Protein AF-A0A0B0EJQ5-F1 (afdb_monomer_lite)

Foldseek 3Di:
DDDPPPVVDDDDVCCCAVAQQDCPPPNNVVNNVVCCVPPVDHNDDD

pLDDT: mean 90.43, std 8.4, range [54.06, 96.75]

Organism: NCBI:txid237368

Sequence (46 aa):
MKIPNAEYAVVDIRKLCDYCLSSIHDEGKHKARLFKSTLGITREKH

InterPro domains:
  IPR049250 Domain of unknown function DUF6883 [PF21814] (2-45)

Secondary structure (DSSP, 8-state):
-PPTTGGG----HHIIIIIIT-SSSTTTHHHHHHHHHHH-------

Radius of gyration: 11.8 Å; chains: 1; bounding box: 22×18×36 Å

Structure (mmCIF, N/CA/C/O backbone):
data_AF-A0A0B0EJQ5-F1
#
_entry.id   AF-A0A0B0EJQ5-F1
#
loop_
_atom_site.group_PDB
_atom_site.id
_atom_site.type_symbol
_atom_site.label_atom_id
_atom_site.label_alt_id
_atom_site.label_comp_id
_atom_site.label_asym_id
_atom_site.label_entity_id
_atom_s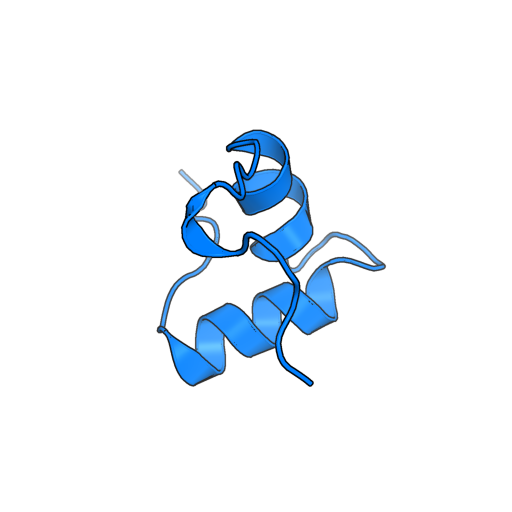ite.label_seq_id
_atom_site.pdbx_PDB_ins_code
_atom_site.Cartn_x
_atom_site.Cartn_y
_atom_site.Cartn_z
_atom_site.occupancy
_atom_site.B_iso_or_equiv
_atom_site.auth_seq_id
_atom_site.auth_comp_id
_atom_site.auth_asym_id
_atom_site.auth_atom_id
_atom_site.pdbx_PDB_model_num
ATOM 1 N N . MET A 1 1 ? 2.702 -3.275 17.367 1.00 82.44 1 MET A N 1
ATOM 2 C CA . MET A 1 1 ? 1.978 -2.141 17.985 1.00 82.44 1 MET A CA 1
ATOM 3 C C . MET A 1 1 ? 0.546 -2.155 17.474 1.00 82.44 1 MET A C 1
ATOM 5 O O . MET A 1 1 ? 0.368 -2.390 16.285 1.00 82.44 1 MET A O 1
ATOM 9 N N . LYS A 1 2 ? -0.457 -1.972 18.341 1.00 87.44 2 LYS A N 1
ATOM 10 C CA . LYS A 1 2 ? -1.857 -1.8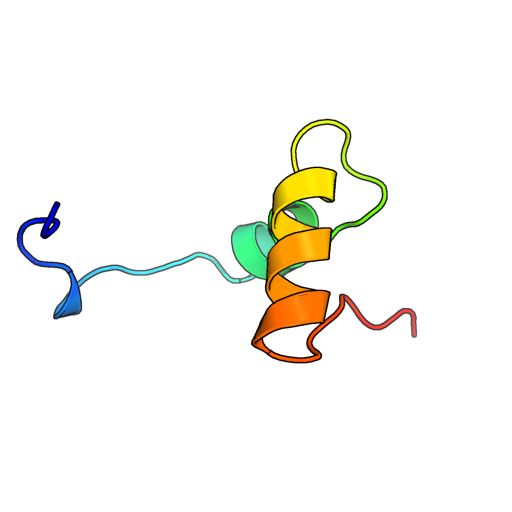07 17.915 1.00 87.44 2 LYS A CA 1
ATOM 11 C C . LYS A 1 2 ? -2.099 -0.324 17.624 1.00 87.44 2 LYS A C 1
ATOM 13 O O . LYS A 1 2 ? -1.720 0.509 18.443 1.00 87.44 2 LYS A O 1
ATOM 18 N N . ILE A 1 3 ? -2.666 -0.007 16.462 1.00 89.06 3 ILE A N 1
ATOM 19 C CA . ILE A 1 3 ? -3.048 1.366 16.108 1.00 89.06 3 ILE A CA 1
ATOM 20 C C . ILE A 1 3 ? -4.426 1.637 16.734 1.00 89.06 3 ILE A C 1
ATOM 22 O O . ILE A 1 3 ? -5.311 0.793 16.574 1.00 89.06 3 ILE A O 1
ATOM 26 N N . PRO A 1 4 ? -4.624 2.750 17.464 1.00 95.50 4 PRO A N 1
ATOM 27 C CA . PRO A 1 4 ? -5.944 3.123 17.969 1.00 95.50 4 PRO A CA 1
ATOM 28 C C . PRO A 1 4 ? -6.962 3.258 16.830 1.00 95.50 4 PRO A C 1
ATOM 30 O O . PRO A 1 4 ? -6.621 3.785 15.773 1.00 95.50 4 PRO A O 1
ATOM 33 N N . ASN A 1 5 ? -8.207 2.830 17.061 1.00 95.12 5 ASN A N 1
ATOM 34 C CA . ASN A 1 5 ? -9.322 2.979 16.117 1.00 95.12 5 ASN A CA 1
ATOM 35 C C . ASN A 1 5 ? -9.080 2.342 14.729 1.00 95.12 5 ASN A C 1
ATOM 37 O O . ASN A 1 5 ? -9.561 2.850 13.715 1.00 95.12 5 ASN A O 1
ATOM 41 N N . ALA A 1 6 ? -8.295 1.259 14.654 1.00 93.62 6 ALA A N 1
ATOM 42 C CA . ALA A 1 6 ? -7.925 0.624 13.387 1.00 93.62 6 ALA A CA 1
ATOM 43 C C . ALA A 1 6 ? -9.135 0.096 12.598 1.00 93.62 6 ALA A C 1
ATOM 45 O O . ALA A 1 6 ? -9.066 0.025 11.372 1.00 93.62 6 ALA A O 1
ATOM 46 N N . GLU A 1 7 ? -10.242 -0.231 13.269 1.00 94.81 7 GLU A N 1
ATOM 47 C CA . GLU A 1 7 ? -11.481 -0.646 12.598 1.00 94.81 7 GLU A CA 1
ATOM 48 C C . GLU A 1 7 ? -12.161 0.496 11.826 1.00 94.81 7 GLU A C 1
ATOM 50 O O . GLU A 1 7 ? -12.925 0.235 10.901 1.00 94.81 7 GLU A O 1
ATOM 55 N N . TYR A 1 8 ? -11.842 1.752 12.151 1.00 95.69 8 TYR A N 1
ATOM 56 C CA . TYR A 1 8 ? -12.349 2.939 11.456 1.00 95.69 8 TYR A CA 1
ATOM 57 C C . TYR A 1 8 ? -11.386 3.459 10.379 1.00 95.69 8 TYR A C 1
ATOM 59 O O . TYR A 1 8 ? -11.638 4.499 9.767 1.00 95.69 8 TYR A O 1
ATOM 67 N N . ALA A 1 9 ? -10.258 2.779 10.151 1.00 92.81 9 ALA A N 1
ATOM 68 C CA . ALA A 1 9 ? -9.267 3.220 9.182 1.00 92.81 9 ALA A CA 1
ATOM 69 C C . ALA A 1 9 ? -9.800 3.079 7.749 1.00 92.81 9 ALA A C 1
ATOM 71 O O . ALA A 1 9 ? -10.153 1.991 7.299 1.00 92.81 9 ALA A O 1
ATOM 72 N N . VAL A 1 10 ? -9.782 4.183 7.003 1.00 93.69 10 VAL A N 1
ATOM 73 C CA . VAL A 1 10 ? -10.145 4.205 5.583 1.00 93.69 10 VAL A CA 1
ATOM 74 C C . VAL A 1 10 ? -8.888 4.402 4.746 1.00 93.69 10 VAL A C 1
ATOM 76 O O . VAL A 1 10 ? -8.097 5.316 4.986 1.00 93.69 10 VAL A O 1
ATOM 79 N N . VAL A 1 11 ? -8.702 3.546 3.742 1.00 91.00 11 VAL A N 1
ATOM 80 C CA . VAL A 1 11 ? -7.628 3.673 2.752 1.00 91.00 11 VAL A CA 1
ATOM 81 C C . VAL A 1 11 ? -8.244 4.084 1.421 1.00 91.00 11 VAL A C 1
ATOM 83 O O . VAL A 1 11 ? -9.078 3.367 0.878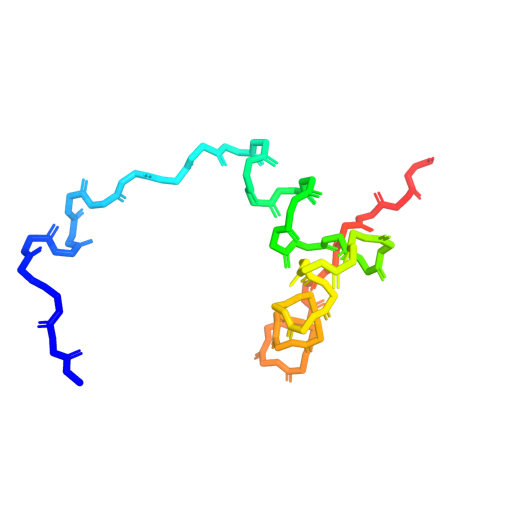 1.00 91.00 11 VAL A O 1
ATOM 86 N N . ASP A 1 12 ? -7.817 5.230 0.886 1.00 95.25 12 ASP A N 1
ATOM 87 C CA . ASP A 1 12 ? -8.188 5.655 -0.467 1.00 95.25 12 ASP A CA 1
ATOM 88 C C . ASP A 1 12 ? -7.717 4.606 -1.486 1.00 95.25 12 ASP A C 1
ATOM 90 O O . ASP A 1 12 ? -6.558 4.174 -1.463 1.00 95.25 12 ASP A O 1
ATOM 94 N N . ILE A 1 13 ? -8.608 4.215 -2.399 1.00 92.56 13 ILE A N 1
ATOM 95 C CA . ILE A 1 13 ? -8.324 3.197 -3.413 1.00 92.56 13 ILE A CA 1
ATOM 96 C C . ILE A 1 13 ? -7.117 3.559 -4.289 1.00 92.56 13 ILE A C 1
ATOM 98 O O . ILE A 1 13 ? -6.329 2.683 -4.638 1.00 92.56 13 ILE A O 1
ATOM 102 N N . ARG A 1 14 ? -6.889 4.846 -4.572 1.00 92.56 14 ARG A N 1
ATOM 103 C CA . ARG A 1 14 ? -5.721 5.325 -5.327 1.00 92.56 14 ARG A CA 1
ATOM 104 C C . ARG A 1 14 ? -4.436 5.102 -4.547 1.00 92.56 14 ARG A C 1
ATOM 106 O O . ARG A 1 14 ? -3.440 4.673 -5.110 1.00 92.56 14 ARG A O 1
ATOM 113 N N . LYS A 1 15 ? -4.448 5.307 -3.227 1.00 92.06 15 LYS A N 1
ATOM 114 C CA . LYS A 1 15 ? -3.284 5.005 -2.378 1.00 92.06 15 LYS A CA 1
ATOM 115 C C . LYS A 1 15 ? -3.005 3.502 -2.345 1.00 92.06 15 LYS A C 1
ATOM 117 O O . LYS A 1 15 ? -1.845 3.094 -2.319 1.00 92.06 15 LYS A O 1
ATOM 122 N N . LEU A 1 16 ? -4.046 2.672 -2.368 1.00 93.12 16 LEU A N 1
ATOM 123 C CA . LEU A 1 16 ? -3.865 1.228 -2.462 1.00 93.12 16 LEU A CA 1
ATOM 124 C C . LEU A 1 16 ? -3.246 0.841 -3.815 1.00 93.12 16 LEU A C 1
ATOM 126 O O . LEU A 1 16 ? -2.189 0.215 -3.840 1.00 93.12 16 LEU A O 1
ATOM 130 N N . CYS A 1 17 ? -3.845 1.259 -4.928 1.00 91.75 17 CYS A N 1
ATOM 131 C CA . CYS A 1 17 ? -3.401 0.873 -6.266 1.00 91.75 17 CYS A CA 1
ATOM 132 C C . CYS A 1 17 ? -2.083 1.551 -6.673 1.00 91.75 17 CYS A C 1
ATOM 134 O O . CYS A 1 17 ? -1.112 0.871 -7.003 1.00 91.75 17 CYS A O 1
ATOM 136 N N . ASP A 1 18 ? -2.011 2.877 -6.622 1.00 90.56 18 ASP A N 1
ATOM 137 C CA . ASP A 1 18 ? -0.918 3.655 -7.219 1.00 90.56 18 ASP A CA 1
ATOM 138 C C . ASP A 1 18 ? 0.335 3.724 -6.353 1.00 90.56 18 ASP A C 1
ATOM 140 O O . ASP A 1 18 ? 1.429 3.973 -6.866 1.00 90.56 18 ASP A O 1
ATOM 144 N N . TYR A 1 19 ? 0.193 3.435 -5.059 1.00 92.94 19 TYR A N 1
ATOM 145 C CA . TYR A 1 19 ? 1.300 3.415 -4.113 1.00 92.94 19 TYR A CA 1
ATOM 146 C C . TYR A 1 19 ? 1.540 2.016 -3.536 1.00 92.94 19 TYR A C 1
ATOM 148 O O . TYR A 1 19 ? 2.588 1.426 -3.794 1.00 92.94 19 TYR A O 1
ATOM 156 N N . CYS A 1 20 ? 0.590 1.446 -2.784 1.00 94.19 20 CYS A N 1
ATOM 157 C CA . CYS A 1 20 ? 0.825 0.193 -2.052 1.00 94.19 20 CYS A CA 1
ATOM 158 C C . CYS A 1 20 ? 1.012 -1.033 -2.954 1.00 94.19 20 CYS A C 1
ATOM 160 O O . CYS A 1 20 ? 1.775 -1.921 -2.586 1.00 94.19 20 CYS A O 1
ATOM 162 N N . LEU A 1 21 ? 0.338 -1.093 -4.104 1.00 94.38 21 LEU A N 1
ATOM 163 C CA . LEU A 1 21 ? 0.414 -2.207 -5.059 1.00 94.38 21 LEU A CA 1
ATOM 164 C C . LEU A 1 21 ? 1.304 -1.904 -6.274 1.00 94.38 21 LEU A C 1
ATOM 166 O O . LEU A 1 21 ? 1.471 -2.752 -7.154 1.00 94.38 21 LEU A O 1
ATOM 170 N N . SER A 1 22 ? 1.898 -0.712 -6.325 1.00 92.56 22 SER A N 1
ATOM 171 C CA . SER A 1 22 ? 2.723 -0.264 -7.441 1.00 92.56 22 SER A CA 1
ATOM 172 C C . SER A 1 22 ? 4.177 -0.697 -7.269 1.00 92.56 22 SER A C 1
ATOM 174 O O . SER A 1 22 ? 4.904 -0.201 -6.409 1.00 92.56 22 SER A O 1
ATOM 176 N N . SER A 1 23 ? 4.637 -1.606 -8.131 1.00 88.56 23 SER A N 1
ATOM 177 C CA . SER A 1 23 ? 6.042 -2.034 -8.162 1.00 88.56 23 SER A CA 1
ATOM 178 C C . SER A 1 23 ? 6.983 -1.004 -8.794 1.00 88.56 23 SER A C 1
ATOM 180 O O . SER A 1 23 ? 8.196 -1.155 -8.682 1.00 88.56 23 SER A O 1
ATOM 182 N N . ILE A 1 24 ? 6.432 -0.001 -9.487 1.00 88.75 24 ILE A N 1
ATOM 183 C CA . ILE A 1 24 ? 7.188 1.049 -10.186 1.00 88.75 24 ILE A CA 1
ATOM 184 C C . ILE A 1 24 ? 7.330 2.325 -9.354 1.00 88.75 24 ILE A C 1
ATOM 186 O O . ILE A 1 24 ? 8.136 3.180 -9.692 1.00 88.75 24 ILE A O 1
ATOM 190 N N . HIS A 1 25 ? 6.550 2.473 -8.280 1.00 88.19 25 HIS A N 1
ATOM 191 C CA . HIS A 1 25 ? 6.672 3.621 -7.393 1.00 88.19 25 HIS A CA 1
ATOM 192 C C . HIS A 1 25 ? 7.906 3.447 -6.503 1.00 88.19 25 HIS A C 1
ATOM 194 O O . HIS A 1 25 ? 8.007 2.453 -5.779 1.00 88.19 25 HIS A O 1
ATOM 200 N N . ASP A 1 26 ? 8.806 4.431 -6.489 1.00 88.12 26 ASP A N 1
ATOM 201 C CA . ASP A 1 26 ? 10.104 4.315 -5.809 1.00 88.12 26 ASP A CA 1
ATOM 202 C C . ASP A 1 26 ? 9.986 3.965 -4.323 1.00 88.12 26 ASP A C 1
ATOM 204 O O . ASP A 1 26 ? 10.671 3.063 -3.839 1.00 88.12 26 ASP A O 1
ATOM 208 N N . GLU A 1 27 ? 9.058 4.607 -3.614 1.00 88.62 27 GLU A N 1
ATOM 209 C CA . GLU A 1 27 ? 8.741 4.266 -2.222 1.00 88.62 27 GLU A CA 1
ATOM 210 C C . GLU A 1 27 ? 7.740 3.104 -2.056 1.00 88.62 27 GLU A C 1
ATOM 212 O O . GLU A 1 27 ? 7.786 2.360 -1.070 1.00 88.62 27 GLU A O 1
ATOM 217 N N . GLY A 1 28 ? 6.809 2.946 -3.002 1.00 88.69 28 GLY A N 1
ATOM 218 C CA . GLY A 1 28 ? 5.725 1.963 -2.949 1.00 88.69 28 GLY A CA 1
ATOM 219 C C . GLY A 1 28 ? 6.189 0.527 -3.198 1.00 88.69 28 GLY A C 1
ATOM 220 O O . GLY A 1 28 ? 5.609 -0.412 -2.650 1.00 88.69 28 GLY A O 1
ATOM 221 N N . LYS A 1 29 ? 7.300 0.336 -3.922 1.00 92.31 29 LYS A N 1
ATOM 222 C CA . LYS A 1 29 ? 7.812 -0.981 -4.346 1.00 92.31 29 LYS A CA 1
A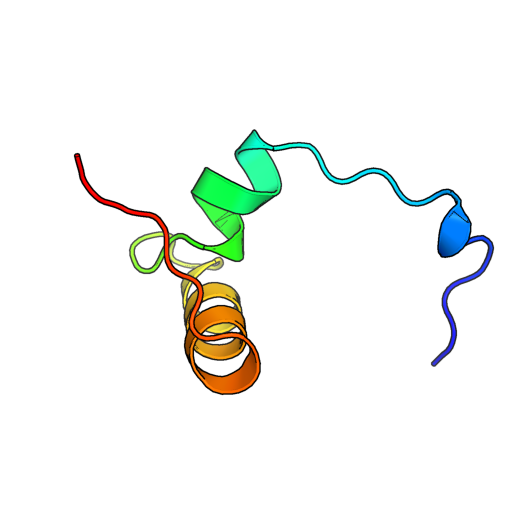TOM 223 C C . LYS A 1 29 ? 8.010 -1.986 -3.209 1.00 92.31 29 LYS A C 1
ATOM 225 O O . LYS A 1 29 ? 7.769 -3.180 -3.386 1.00 92.31 29 LYS A O 1
ATOM 230 N N . HIS A 1 30 ? 8.429 -1.522 -2.029 1.00 94.88 30 HIS A N 1
ATOM 231 C CA . HIS A 1 30 ? 8.620 -2.393 -0.866 1.00 94.88 30 HIS A CA 1
ATOM 232 C C . HIS A 1 30 ? 7.285 -2.878 -0.293 1.00 94.88 30 HIS A C 1
ATOM 234 O O . HIS A 1 30 ? 7.173 -4.039 0.097 1.00 94.88 30 HIS A O 1
ATOM 240 N N . LYS A 1 31 ? 6.258 -2.020 -0.310 1.00 94.56 31 LYS A N 1
ATOM 241 C CA . LYS A 1 31 ? 4.890 -2.394 0.065 1.00 94.56 31 LYS A CA 1
ATOM 242 C C . LYS A 1 31 ? 4.311 -3.342 -0.979 1.00 94.56 31 LYS A C 1
ATOM 244 O O . LYS A 1 31 ? 3.841 -4.407 -0.601 1.00 94.56 31 LYS A O 1
ATOM 249 N N . ALA A 1 32 ? 4.475 -3.049 -2.268 1.00 95.44 32 ALA A N 1
ATOM 250 C CA . ALA A 1 32 ? 3.989 -3.908 -3.349 1.00 95.44 32 ALA A CA 1
ATOM 251 C C . ALA A 1 32 ? 4.560 -5.332 -3.261 1.00 95.44 32 ALA A C 1
ATOM 253 O O . ALA A 1 32 ? 3.832 -6.309 -3.434 1.00 95.44 32 ALA A O 1
ATOM 254 N N . ARG A 1 33 ? 5.847 -5.468 -2.910 1.00 94.94 33 ARG A N 1
ATOM 255 C CA . ARG A 1 33 ? 6.468 -6.776 -2.653 1.00 94.94 33 ARG A CA 1
ATOM 256 C C . ARG A 1 33 ? 5.805 -7.512 -1.487 1.00 94.94 33 ARG A C 1
ATOM 258 O O . ARG A 1 33 ? 5.571 -8.708 -1.613 1.00 94.94 33 ARG A O 1
ATOM 265 N N . LEU A 1 34 ? 5.503 -6.811 -0.395 1.00 95.06 34 LEU A N 1
ATOM 266 C CA . LEU A 1 34 ? 4.856 -7.384 0.786 1.00 95.06 34 LEU A CA 1
ATOM 267 C C . LEU A 1 34 ? 3.422 -7.843 0.482 1.00 95.06 34 LEU A C 1
ATOM 269 O O . LEU A 1 34 ? 3.047 -8.960 0.823 1.00 95.06 34 LEU A O 1
ATOM 273 N N . PHE A 1 35 ? 2.633 -7.018 -0.212 1.00 94.94 35 PHE A N 1
ATOM 274 C CA . PHE A 1 35 ? 1.287 -7.396 -0.656 1.00 94.94 35 PHE A CA 1
ATOM 275 C C . PHE A 1 35 ? 1.328 -8.629 -1.564 1.00 94.94 35 PHE A C 1
ATOM 277 O O . PHE A 1 35 ? 0.560 -9.568 -1.355 1.00 94.94 35 PHE A O 1
ATOM 284 N N . LYS A 1 36 ? 2.283 -8.689 -2.499 1.00 94.81 36 LYS A N 1
ATOM 285 C CA . LYS A 1 36 ? 2.473 -9.866 -3.350 1.00 94.81 36 LYS A CA 1
ATOM 286 C C . LYS A 1 36 ? 2.876 -11.107 -2.549 1.00 94.81 36 LYS A C 1
ATOM 288 O O . LYS A 1 36 ? 2.305 -12.167 -2.774 1.00 94.81 36 LYS A O 1
ATOM 293 N N . SER A 1 37 ? 3.845 -11.006 -1.637 1.00 96.56 37 SER A N 1
ATOM 294 C CA . SER A 1 37 ? 4.346 -12.170 -0.890 1.00 96.56 37 SER A CA 1
ATOM 295 C C . SER A 1 37 ? 3.346 -12.707 0.127 1.00 96.56 37 SER A C 1
ATOM 297 O O . SER A 1 37 ? 3.317 -13.907 0.370 1.00 96.56 37 SER A O 1
ATOM 299 N N . THR A 1 38 ? 2.560 -11.822 0.738 1.00 96.75 38 THR A N 1
ATOM 300 C CA . THR A 1 38 ? 1.671 -12.179 1.850 1.00 96.75 38 THR A CA 1
ATOM 301 C C . THR A 1 38 ? 0.251 -12.471 1.380 1.00 96.75 38 THR A C 1
ATOM 303 O O . THR A 1 38 ? -0.402 -13.343 1.942 1.00 96.75 38 THR A O 1
ATOM 306 N N . LEU A 1 39 ? -0.237 -11.745 0.369 1.00 95.00 39 LEU A N 1
ATOM 307 C CA . LEU A 1 39 ? -1.631 -11.812 -0.084 1.00 95.00 39 LEU A CA 1
ATOM 308 C C . LEU A 1 39 ? -1.775 -12.242 -1.550 1.00 95.00 39 LEU A C 1
ATOM 310 O O . LEU A 1 39 ? -2.891 -12.474 -1.997 1.00 95.00 39 LEU A O 1
ATOM 314 N N . GLY A 1 40 ? -0.685 -12.327 -2.321 1.00 94.19 40 GLY A N 1
ATOM 315 C CA . GLY A 1 40 ? -0.745 -12.650 -3.752 1.00 94.19 40 GLY A CA 1
ATOM 316 C C . GLY A 1 40 ? -1.330 -11.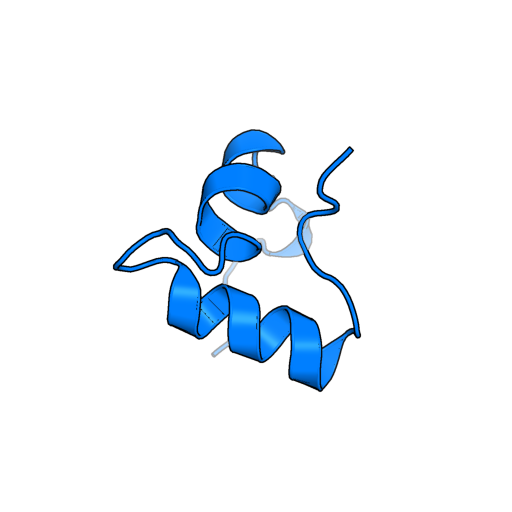536 -4.627 1.00 94.19 40 GLY A C 1
ATOM 317 O O . GLY A 1 40 ? -1.567 -11.758 -5.809 1.00 94.19 40 GLY A O 1
ATOM 318 N N . ILE A 1 41 ? -1.549 -10.338 -4.076 1.00 93.00 41 ILE A N 1
ATOM 319 C CA . ILE A 1 41 ? -2.202 -9.225 -4.776 1.00 93.00 41 ILE A CA 1
ATOM 320 C C . ILE A 1 41 ? -1.148 -8.3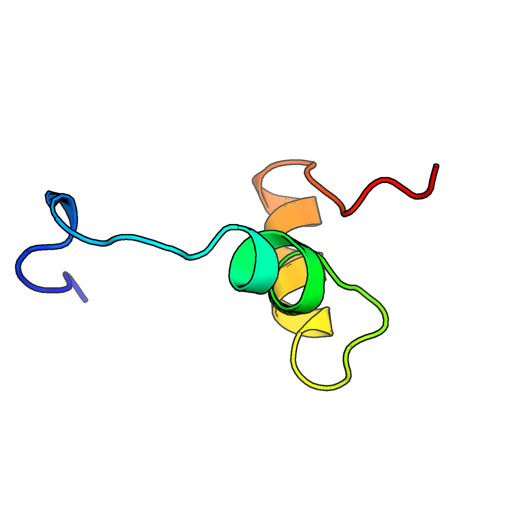18 -5.414 1.00 93.00 41 ILE A C 1
ATOM 322 O O . ILE A 1 41 ? -0.160 -7.936 -4.781 1.00 93.00 41 ILE A O 1
ATOM 326 N N . THR A 1 42 ? -1.390 -7.925 -6.661 1.00 91.31 42 THR A N 1
ATOM 327 C CA . THR A 1 42 ? -0.598 -6.932 -7.396 1.00 91.31 42 THR A CA 1
ATOM 328 C C . THR A 1 42 ? -1.520 -5.966 -8.125 1.00 91.31 42 THR A C 1
ATOM 330 O O . THR A 1 42 ? -2.668 -6.312 -8.392 1.00 91.31 42 THR A O 1
ATOM 333 N N . ARG A 1 43 ? -1.029 -4.780 -8.503 1.00 87.50 43 ARG A N 1
ATOM 334 C CA . ARG A 1 43 ? -1.766 -3.934 -9.447 1.00 87.50 43 ARG A CA 1
ATOM 335 C C . ARG A 1 43 ? -1.819 -4.657 -10.796 1.00 87.50 43 ARG A C 1
ATOM 337 O O . ARG A 1 43 ? -0.773 -4.834 -11.421 1.00 87.50 43 ARG A O 1
ATOM 344 N N . GLU A 1 44 ? -3.002 -5.105 -11.212 1.00 71.69 44 GLU A N 1
ATOM 345 C CA . GLU A 1 44 ? -3.212 -5.631 -12.563 1.00 71.69 44 GLU A CA 1
ATOM 346 C C . GLU A 1 44 ? -2.878 -4.541 -13.585 1.00 71.69 44 GLU A C 1
ATOM 348 O O . GLU A 1 44 ? -3.237 -3.372 -13.424 1.00 71.69 44 GLU A O 1
ATOM 353 N N . LYS A 1 45 ? -2.135 -4.921 -14.624 1.00 58.88 45 LYS A N 1
ATOM 354 C CA . LYS A 1 45 ? -2.020 -4.122 -15.839 1.00 58.88 45 LYS A CA 1
ATOM 355 C C . LYS A 1 45 ? -3.100 -4.645 -16.780 1.00 58.88 45 LYS A C 1
ATOM 357 O O . LYS A 1 45 ? -2.940 -5.752 -17.285 1.00 58.88 45 LYS A O 1
ATOM 362 N N . HIS A 1 46 ? -4.185 -3.894 -16.945 1.00 54.06 46 HIS A N 1
ATOM 363 C CA . HIS A 1 46 ? -5.022 -4.035 -18.135 1.00 54.06 46 HIS A CA 1
ATOM 364 C C . HIS A 1 46 ? -4.282 -3.468 -19.347 1.00 54.06 46 HIS A C 1
ATOM 366 O O . HIS A 1 46 ? -3.536 -2.475 -19.160 1.00 54.06 46 HIS A O 1
#